Protein AF-A0AB38BKL4-F1 (afdb_monomer_lite)

Structure (mmCIF, N/CA/C/O backbone):
data_AF-A0AB38BKL4-F1
#
_entry.id   AF-A0AB38BKL4-F1
#
loop_
_atom_site.group_PDB
_atom_site.id
_atom_site.type_symbol
_atom_site.label_atom_id
_atom_site.label_alt_id
_atom_site.label_comp_id
_atom_site.label_asym_id
_atom_site.label_entity_id
_atom_site.label_seq_id
_atom_site.pdbx_PDB_ins_code
_atom_site.Cartn_x
_atom_site.Cartn_y
_atom_site.Cartn_z
_atom_site.occupancy
_atom_site.B_iso_or_equiv
_atom_site.auth_seq_id
_atom_site.auth_comp_id
_atom_site.auth_asym_id
_atom_site.auth_atom_id
_atom_site.pdbx_PDB_model_num
ATOM 1 N N . MET A 1 1 ? -9.350 -4.508 0.853 1.00 55.81 1 MET A N 1
ATOM 2 C CA . MET A 1 1 ? -10.130 -3.255 0.769 1.00 55.81 1 MET A CA 1
ATOM 3 C C . MET A 1 1 ? -11.539 -3.400 1.366 1.00 55.81 1 MET A C 1
ATOM 5 O O . MET A 1 1 ? -11.787 -2.812 2.407 1.00 55.81 1 MET A O 1
ATOM 9 N N . LYS A 1 2 ? -12.419 -4.264 0.824 1.00 66.56 2 LYS A N 1
ATOM 10 C CA . LYS A 1 2 ? -13.855 -4.339 1.198 1.00 66.56 2 LYS A CA 1
ATOM 11 C C . LYS A 1 2 ? -14.174 -4.594 2.688 1.00 66.56 2 LYS A C 1
ATOM 13 O O . LYS A 1 2 ? -15.029 -3.916 3.238 1.00 66.56 2 LYS A O 1
ATOM 18 N N . LYS A 1 3 ? -13.466 -5.510 3.369 1.00 77.88 3 LYS A N 1
ATOM 19 C CA . LYS A 1 3 ? -13.807 -5.921 4.754 1.00 77.88 3 LYS A CA 1
ATOM 20 C C . LYS A 1 3 ? -13.693 -4.804 5.805 1.00 77.88 3 LYS A C 1
ATOM 22 O O . LYS A 1 3 ? -14.532 -4.722 6.689 1.00 77.88 3 LYS A O 1
ATOM 27 N N . LYS A 1 4 ? -12.664 -3.951 5.721 1.00 81.25 4 LYS A N 1
ATOM 28 C CA . LYS A 1 4 ? -12.449 -2.870 6.702 1.00 81.25 4 LYS A CA 1
ATOM 29 C C . LYS A 1 4 ? -13.414 -1.700 6.501 1.00 81.25 4 LYS A C 1
ATOM 31 O O . LYS A 1 4 ? -13.865 -1.125 7.482 1.00 81.25 4 LYS A O 1
ATOM 36 N N . LEU A 1 5 ? -13.764 -1.401 5.247 1.00 81.94 5 LEU A N 1
ATOM 37 C CA . LEU A 1 5 ? -14.775 -0.394 4.928 1.00 81.94 5 LEU A CA 1
ATOM 38 C C . LEU A 1 5 ? -16.176 -0.847 5.366 1.00 81.94 5 LEU A C 1
ATOM 40 O O . LEU A 1 5 ? -16.898 -0.070 5.976 1.00 81.94 5 LEU A O 1
ATOM 44 N N .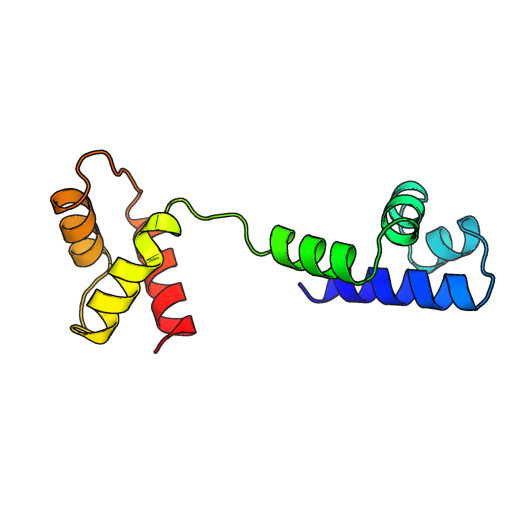 MET A 1 6 ? -16.528 -2.119 5.134 1.00 85.81 6 MET A N 1
ATOM 45 C CA . MET A 1 6 ? -17.782 -2.699 5.640 1.00 85.81 6 MET A CA 1
ATOM 46 C C . MET A 1 6 ? -17.867 -2.624 7.168 1.00 85.81 6 MET A C 1
ATOM 48 O O . MET A 1 6 ? -18.885 -2.189 7.691 1.00 85.81 6 MET A O 1
ATOM 52 N N . LEU A 1 7 ? -16.778 -2.958 7.870 1.00 88.69 7 LEU A N 1
ATOM 53 C CA . LEU A 1 7 ? -16.723 -2.864 9.330 1.00 88.69 7 LEU A CA 1
ATOM 54 C C . LEU A 1 7 ? -16.937 -1.424 9.829 1.00 88.69 7 LEU A C 1
ATOM 56 O O . LEU A 1 7 ? -17.643 -1.221 10.810 1.00 88.69 7 LEU A O 1
ATOM 60 N N . TYR A 1 8 ? -16.354 -0.424 9.158 1.00 89.31 8 TYR A N 1
ATOM 61 C CA . TYR A 1 8 ? -16.596 0.988 9.476 1.00 89.31 8 TYR A CA 1
ATOM 62 C C . TYR A 1 8 ? -18.067 1.371 9.313 1.00 89.31 8 TYR A C 1
ATOM 64 O O . TYR A 1 8 ? -18.651 1.939 10.234 1.00 89.31 8 TYR A O 1
ATOM 72 N N . LEU A 1 9 ? -18.674 1.010 8.180 1.00 88.69 9 LEU A N 1
ATOM 73 C CA . LEU A 1 9 ? -20.080 1.303 7.908 1.00 88.69 9 LEU A CA 1
ATOM 74 C C . LEU A 1 9 ? -21.009 0.637 8.931 1.00 88.69 9 LEU A C 1
ATOM 76 O O . LEU A 1 9 ? -21.931 1.282 9.419 1.00 88.69 9 LEU A O 1
ATOM 80 N N . GLU A 1 10 ? -20.746 -0.615 9.311 1.00 90.50 10 GLU A N 1
ATOM 81 C CA . GLU A 1 10 ? -21.519 -1.310 10.348 1.00 90.50 10 GLU A CA 1
ATOM 82 C C . GLU A 1 10 ? -21.395 -0.638 11.722 1.00 90.50 10 GLU A C 1
ATOM 84 O O . GLU A 1 10 ? -22.398 -0.490 12.419 1.00 90.50 10 GLU A O 1
ATOM 89 N N . ILE A 1 11 ? -20.196 -0.183 12.110 1.00 90.50 11 ILE A N 1
ATOM 90 C CA . ILE A 1 11 ? -19.993 0.548 13.371 1.00 90.50 11 ILE A CA 1
ATOM 91 C C . ILE A 1 11 ? -20.782 1.865 13.371 1.00 90.50 11 ILE A C 1
ATOM 93 O O . ILE A 1 11 ? -21.439 2.169 14.367 1.00 90.50 11 ILE A O 1
ATOM 97 N N . GLN A 1 12 ? -20.753 2.625 12.271 1.00 89.38 12 GLN A N 1
ATOM 98 C CA . GLN A 1 12 ? -21.499 3.885 12.159 1.00 89.38 12 GLN A CA 1
ATOM 99 C C . GLN A 1 12 ? -23.017 3.651 12.169 1.00 89.38 12 GLN A C 1
ATOM 101 O O . GLN A 1 12 ? -23.727 4.319 12.915 1.00 89.38 12 GLN A O 1
ATOM 106 N N . GLN A 1 13 ? -23.520 2.634 11.463 1.00 90.62 13 GLN A N 1
ATOM 107 C CA . GLN A 1 13 ? -24.947 2.281 11.493 1.00 90.62 13 GLN A CA 1
ATOM 108 C C . GLN A 1 13 ? -25.429 1.863 12.886 1.00 90.62 13 GLN A C 1
ATOM 110 O O . GLN A 1 13 ? -26.550 2.177 13.280 1.00 90.62 13 GLN A O 1
ATOM 115 N N . MET A 1 14 ? -24.614 1.131 13.651 1.00 90.00 14 MET A N 1
ATOM 116 C CA . MET A 1 14 ? -24.974 0.778 15.027 1.00 90.00 14 MET A CA 1
ATOM 117 C C . MET A 1 14 ? -24.914 1.988 15.964 1.00 90.00 14 MET A C 1
ATOM 119 O O . MET A 1 14 ? -25.723 2.074 16.885 1.00 90.00 14 MET A O 1
ATOM 123 N N . LYS A 1 15 ? -2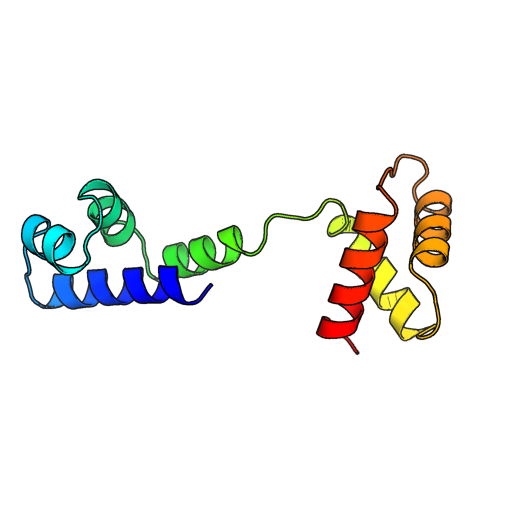4.005 2.938 15.713 1.00 86.88 15 LYS A N 1
ATOM 124 C CA . LYS A 1 15 ? -23.940 4.213 16.438 1.00 86.88 15 LYS A CA 1
ATOM 125 C C . LYS A 1 15 ? -25.199 5.053 16.216 1.00 86.88 15 LYS A C 1
ATOM 127 O O . LYS A 1 15 ? -25.752 5.554 17.182 1.00 86.88 15 LYS A O 1
ATOM 132 N N . GLU A 1 16 ? -25.675 5.156 14.975 1.00 87.38 16 GLU A N 1
ATOM 133 C CA . GLU A 1 16 ? -26.924 5.861 14.633 1.00 87.38 16 GLU A CA 1
ATOM 134 C C . GLU A 1 16 ? -28.164 5.245 15.292 1.00 87.38 16 GLU A C 1
ATOM 136 O O . GLU A 1 16 ? -29.170 5.918 15.484 1.00 87.38 16 GLU A O 1
ATOM 141 N N . ARG A 1 17 ? -28.096 3.960 15.648 1.00 89.50 17 ARG A N 1
ATOM 142 C CA . ARG A 1 17 ? -29.158 3.231 16.352 1.00 89.50 17 ARG A CA 1
ATOM 143 C C . ARG A 1 17 ? -28.981 3.234 17.878 1.00 89.50 17 ARG A C 1
ATOM 145 O O . ARG A 1 17 ? -29.576 2.392 18.546 1.00 89.50 17 ARG A O 1
ATOM 152 N N . ASP A 1 18 ? -28.133 4.114 18.412 1.00 88.00 18 ASP A N 1
ATOM 153 C CA . ASP A 1 18 ? -27.847 4.285 19.846 1.00 88.00 18 ASP A CA 1
ATOM 154 C C . ASP A 1 18 ? -27.343 3.018 20.570 1.00 88.00 18 ASP A C 1
ATOM 156 O O . ASP A 1 18 ? -27.509 2.851 21.783 1.00 88.00 18 ASP A O 1
ATOM 160 N N . PHE A 1 19 ? -26.675 2.103 19.859 1.00 87.44 19 PHE A N 1
ATOM 161 C CA . PHE A 1 19 ? -26.043 0.957 20.515 1.00 87.44 19 PHE A CA 1
ATOM 162 C C . PHE A 1 19 ? -24.836 1.398 21.347 1.00 87.44 19 PHE A C 1
ATOM 164 O O . PHE A 1 19 ? -23.985 2.177 20.912 1.00 87.44 19 PHE A O 1
ATOM 171 N N . SER A 1 20 ? -24.691 0.809 22.534 1.00 89.81 20 SER A N 1
ATOM 172 C CA . SER A 1 20 ? -23.499 1.021 23.352 1.00 89.81 20 SER A CA 1
ATOM 173 C C . SER A 1 20 ? -22.259 0.396 22.704 1.00 89.81 20 SER A C 1
ATOM 175 O O . SER A 1 20 ? -22.314 -0.664 22.075 1.00 89.81 20 SER A O 1
ATOM 177 N N . ILE A 1 21 ? -21.090 0.989 22.954 1.00 87.94 21 ILE A N 1
ATOM 178 C CA . ILE A 1 21 ? -19.789 0.500 22.459 1.00 87.94 21 ILE A CA 1
ATOM 179 C C . ILE A 1 21 ? -19.559 -0.978 22.820 1.00 87.94 21 ILE A C 1
ATOM 181 O O . ILE A 1 21 ? -18.977 -1.739 22.045 1.00 87.94 21 ILE A O 1
ATOM 185 N N . GLN A 1 22 ? -20.046 -1.416 23.987 1.00 89.69 22 GLN A N 1
ATOM 186 C CA . GLN A 1 22 ? -19.936 -2.808 24.422 1.00 89.69 22 GLN A CA 1
ATOM 187 C C . GLN A 1 22 ? -20.776 -3.761 23.562 1.00 89.69 22 GLN A C 1
ATOM 189 O O . GLN A 1 22 ? -20.308 -4.855 23.240 1.00 89.69 22 GLN A O 1
ATOM 194 N N . GLN A 1 23 ? -21.990 -3.354 23.178 1.00 89.62 23 GLN A N 1
ATOM 195 C CA . GLN A 1 23 ? -22.857 -4.138 22.295 1.00 89.62 23 GLN A CA 1
ATOM 196 C C . GLN A 1 23 ? -22.259 -4.227 20.891 1.00 89.62 23 GLN A C 1
ATOM 198 O O . GLN A 1 23 ? -22.166 -5.327 20.352 1.00 89.62 23 GLN A O 1
ATOM 203 N N . ILE A 1 24 ? -21.759 -3.109 20.358 1.00 90.19 24 ILE A N 1
ATOM 204 C CA . ILE A 1 24 ? -21.120 -3.045 19.035 1.00 90.19 24 ILE A CA 1
ATOM 205 C C . ILE A 1 24 ? -19.903 -3.973 18.978 1.00 90.19 24 ILE A C 1
ATOM 207 O O . ILE A 1 24 ? -19.806 -4.825 18.096 1.00 90.19 24 ILE A O 1
ATOM 211 N N . ALA A 1 25 ? -19.006 -3.881 19.964 1.00 91.62 25 ALA A N 1
ATOM 212 C CA . ALA A 1 25 ? -17.827 -4.740 20.055 1.00 91.62 25 ALA A CA 1
ATOM 213 C C . ALA A 1 25 ? -18.197 -6.234 20.121 1.00 91.62 25 ALA A C 1
ATOM 215 O O . ALA A 1 25 ? -17.580 -7.062 19.448 1.00 91.62 25 ALA A O 1
ATOM 216 N N . LYS A 1 26 ? -19.231 -6.582 20.900 1.00 92.06 26 LYS A N 1
ATOM 217 C CA . LYS A 1 26 ? -19.713 -7.962 21.048 1.00 92.06 26 LYS A CA 1
ATOM 218 C C . LYS A 1 26 ? -20.352 -8.490 19.761 1.00 92.06 26 LYS A C 1
ATOM 220 O O . LYS A 1 26 ? -20.103 -9.637 19.396 1.00 92.06 26 LYS A O 1
ATOM 225 N N . GLN A 1 27 ? -21.150 -7.671 19.080 1.00 90.06 27 GLN A N 1
ATOM 226 C CA . GLN A 1 27 ? -21.873 -8.053 17.869 1.00 90.06 27 GLN A CA 1
ATOM 227 C C . GLN A 1 27 ? -20.937 -8.202 16.667 1.00 90.06 27 GLN A C 1
ATOM 229 O O . GLN A 1 27 ? -21.012 -9.199 15.953 1.00 90.06 27 GLN A O 1
ATOM 234 N N . LEU A 1 28 ? -20.007 -7.261 16.494 1.00 89.19 28 LEU A N 1
ATOM 235 C CA . LEU A 1 28 ? -19.031 -7.266 15.401 1.00 89.19 28 LEU A CA 1
ATOM 236 C C . LEU A 1 28 ? -17.783 -8.113 15.705 1.00 89.19 28 LEU A C 1
ATOM 238 O O . LEU A 1 28 ? -16.922 -8.266 14.844 1.00 89.19 28 LEU A O 1
ATOM 242 N N . LYS A 1 29 ? -17.683 -8.688 16.914 1.00 91.25 29 LYS A N 1
ATOM 243 C CA . LYS A 1 29 ? -16.539 -9.492 17.388 1.00 91.25 29 LYS A CA 1
ATOM 244 C C . LYS A 1 29 ? -15.196 -8.761 17.239 1.00 91.25 29 LYS A C 1
ATOM 246 O O . LYS A 1 29 ? -14.189 -9.355 16.857 1.00 91.25 29 LYS A O 1
ATOM 251 N N . VAL A 1 30 ? -15.179 -7.468 17.558 1.00 90.00 30 VAL A N 1
ATOM 252 C CA . VAL A 1 30 ? -13.985 -6.607 17.512 1.00 90.00 30 VAL A CA 1
ATOM 253 C C . VAL A 1 30 ? -13.645 -6.059 18.893 1.00 90.00 30 VAL A C 1
ATOM 255 O O . VAL A 1 30 ? -14.479 -6.032 19.797 1.00 90.00 30 VAL A O 1
ATOM 258 N N . SER A 1 31 ? -12.402 -5.609 19.075 1.00 89.88 31 SER A N 1
ATOM 259 C CA . SER A 1 31 ? -11.998 -4.986 20.337 1.00 89.88 31 SER A CA 1
ATOM 260 C C . SER A 1 31 ? -12.696 -3.637 20.533 1.00 89.88 31 SER A C 1
ATOM 262 O O . SER A 1 31 ? -12.959 -2.919 19.566 1.00 89.88 31 SER A O 1
ATOM 264 N N . ARG A 1 32 ? -12.942 -3.249 21.789 1.00 87.25 32 ARG A N 1
ATOM 265 C CA . ARG A 1 32 ? -13.502 -1.924 22.113 1.00 87.25 32 ARG A CA 1
ATOM 266 C C . ARG A 1 32 ? -12.632 -0.799 21.550 1.00 87.25 32 ARG A C 1
ATOM 268 O O . ARG A 1 32 ? -13.164 0.155 21.004 1.00 87.25 32 ARG A O 1
ATOM 275 N N . THR A 1 33 ? -11.309 -0.955 21.596 1.00 89.25 33 THR A N 1
ATOM 276 C CA . THR A 1 33 ? -10.343 -0.016 21.009 1.00 89.25 33 THR A CA 1
ATOM 277 C C . THR A 1 33 ? -10.540 0.144 19.503 1.00 89.25 33 THR A C 1
ATOM 279 O O . THR A 1 33 ? -10.452 1.248 18.980 1.00 89.25 33 THR A O 1
ATOM 282 N N . THR A 1 34 ? -10.862 -0.941 18.792 1.00 86.81 34 THR A N 1
ATOM 283 C CA . THR A 1 34 ? -11.209 -0.880 17.366 1.00 86.81 34 THR A CA 1
ATOM 284 C C . THR A 1 34 ? -12.490 -0.082 17.151 1.00 86.81 34 THR A C 1
ATOM 286 O O . THR A 1 34 ? -12.533 0.731 16.240 1.00 86.81 34 THR A O 1
ATOM 289 N N . VAL A 1 35 ? -13.505 -0.261 18.000 1.00 87.56 35 VAL A N 1
ATOM 290 C CA . VAL A 1 35 ? -14.743 0.527 17.914 1.00 87.56 35 VAL A CA 1
ATOM 291 C C . VAL A 1 35 ? -14.466 2.016 18.143 1.00 87.56 35 VAL A C 1
ATOM 293 O O . VAL A 1 35 ? -14.879 2.816 17.312 1.00 87.56 35 VAL A O 1
ATOM 296 N N . TYR A 1 36 ? -13.705 2.386 19.181 1.00 88.88 36 TYR A N 1
ATOM 297 C CA . TYR A 1 36 ? -13.299 3.781 19.431 1.00 88.88 36 TYR A CA 1
ATOM 298 C C . TYR A 1 36 ? -12.583 4.395 18.223 1.00 88.88 36 TYR A C 1
ATOM 300 O O . TYR A 1 36 ? -13.045 5.389 17.669 1.00 88.88 36 TYR A O 1
ATOM 308 N N . ASN A 1 37 ? -11.536 3.725 17.735 1.00 85.44 37 ASN A N 1
ATOM 309 C CA . ASN A 1 37 ? -10.747 4.196 16.597 1.00 85.44 37 ASN A CA 1
ATOM 310 C C . ASN A 1 37 ? -11.571 4.401 15.318 1.00 85.44 37 ASN A C 1
ATOM 312 O O . ASN A 1 37 ? -11.178 5.189 14.465 1.00 85.44 37 ASN A O 1
ATOM 316 N N . TYR A 1 38 ? -12.654 3.644 15.130 1.00 86.12 38 TYR A N 1
ATOM 317 C CA . TYR A 1 38 ? -13.520 3.756 13.955 1.00 86.12 38 TYR A CA 1
ATOM 318 C C . TYR A 1 38 ? -14.659 4.760 14.165 1.00 86.12 38 TYR A C 1
ATOM 320 O O . TYR A 1 38 ? -15.123 5.344 13.193 1.00 86.12 38 TYR A O 1
ATOM 328 N N . MET A 1 39 ? -15.101 4.979 15.406 1.00 85.44 39 MET A N 1
ATOM 329 C CA . MET A 1 39 ? -16.119 5.980 15.737 1.00 85.44 39 MET A CA 1
ATOM 330 C C . MET A 1 39 ? -15.597 7.413 15.672 1.00 85.44 39 MET A C 1
ATOM 332 O O . MET A 1 39 ? -16.381 8.314 15.380 1.00 85.44 39 MET A O 1
ATOM 336 N N . GLU A 1 40 ? -14.313 7.609 15.972 1.00 83.75 40 GLU A N 1
ATOM 337 C CA . GLU A 1 40 ? -13.643 8.914 15.944 1.00 83.75 40 GLU A CA 1
ATOM 338 C C . GLU A 1 40 ? -13.258 9.355 14.525 1.00 83.75 40 GLU A C 1
ATOM 340 O O . GLU A 1 40 ? -13.009 10.534 14.307 1.00 83.75 40 GLU A O 1
ATOM 345 N N . LYS A 1 41 ? -13.238 8.429 13.557 1.00 82.25 41 LYS A N 1
ATOM 346 C CA . LYS A 1 41 ? -12.861 8.713 12.167 1.00 82.25 41 LYS A CA 1
ATOM 347 C C . LYS A 1 41 ? -14.016 9.261 11.349 1.00 82.25 41 LYS A C 1
ATOM 349 O O . LYS A 1 41 ? -15.104 8.668 11.324 1.00 82.25 41 LYS A O 1
ATOM 354 N N . THR A 1 42 ? -13.748 10.318 10.589 1.00 82.88 42 THR A N 1
ATOM 355 C CA . THR A 1 42 ? -14.693 10.794 9.574 1.00 82.88 42 THR A CA 1
ATOM 356 C C . THR A 1 42 ? -14.797 9.794 8.414 1.00 82.88 42 THR A C 1
ATOM 358 O O . THR A 1 42 ? -13.909 8.949 8.233 1.00 82.88 42 THR A O 1
ATOM 361 N N . PRO A 1 43 ? -15.876 9.848 7.613 1.00 76.44 43 PRO A N 1
ATOM 362 C CA . PRO A 1 43 ? -16.003 9.002 6.431 1.00 76.44 43 PRO A CA 1
ATOM 363 C C . PRO A 1 43 ? -14.841 9.183 5.448 1.00 76.44 43 PRO A C 1
ATOM 365 O O . PRO A 1 43 ? -14.365 8.193 4.888 1.00 76.44 43 PRO A O 1
ATOM 368 N N . GLU A 1 44 ? -14.345 10.415 5.280 1.00 77.06 44 GLU A N 1
ATOM 369 C CA . GLU A 1 44 ? -13.192 10.704 4.420 1.00 77.06 44 GLU A CA 1
ATOM 370 C C . GLU A 1 44 ? -11.913 10.064 4.969 1.00 77.06 44 GLU A C 1
ATOM 372 O O . GLU A 1 44 ? -11.240 9.321 4.254 1.00 77.06 44 GLU A O 1
ATOM 377 N N . GLU A 1 45 ? -11.622 10.247 6.260 1.00 81.25 45 GLU A N 1
ATOM 378 C CA . GLU A 1 45 ? -10.450 9.650 6.911 1.00 81.25 45 GLU A CA 1
ATOM 379 C C . GLU A 1 45 ? -10.493 8.119 6.895 1.00 81.25 45 GLU A C 1
ATOM 381 O O . GLU A 1 45 ? -9.465 7.454 6.753 1.00 81.25 45 GLU A O 1
ATOM 386 N N . ALA A 1 46 ? -11.677 7.524 7.054 1.00 78.19 46 ALA A N 1
ATOM 387 C CA . ALA A 1 46 ? -11.854 6.081 6.979 1.00 78.19 46 ALA A CA 1
ATOM 388 C C . ALA A 1 46 ? -11.606 5.564 5.556 1.00 78.19 46 ALA A C 1
ATOM 390 O O . ALA A 1 46 ? -10.954 4.529 5.385 1.00 78.19 46 ALA A O 1
ATOM 391 N N . PHE A 1 47 ? -12.081 6.285 4.539 1.00 76.00 47 PHE A N 1
ATOM 392 C CA . PHE A 1 47 ? -11.838 5.958 3.138 1.00 76.00 47 PHE A CA 1
ATOM 393 C C . PHE A 1 47 ? -10.348 6.060 2.790 1.00 76.00 47 PHE A C 1
ATOM 395 O O . PHE A 1 47 ? -9.771 5.100 2.272 1.00 76.00 47 PHE A O 1
ATOM 402 N N . GLU A 1 48 ? -9.690 7.157 3.163 1.00 78.38 48 GLU A N 1
ATOM 403 C CA . GLU A 1 48 ? -8.244 7.334 3.012 1.00 78.38 48 GLU A CA 1
ATOM 404 C C . GLU A 1 48 ? -7.445 6.282 3.783 1.00 78.38 48 GLU A C 1
ATOM 406 O O . GLU A 1 48 ? -6.460 5.746 3.277 1.00 78.38 48 GLU A O 1
ATOM 411 N N . TRP A 1 49 ? -7.871 5.907 4.988 1.00 77.75 49 TRP A N 1
ATOM 412 C CA . TRP A 1 49 ? -7.215 4.862 5.768 1.00 77.75 49 TRP A CA 1
ATOM 413 C C . TRP A 1 49 ? -7.337 3.483 5.108 1.00 77.75 49 TRP A C 1
ATOM 415 O O . TRP A 1 49 ? -6.359 2.739 5.009 1.00 77.75 49 TRP A O 1
ATOM 425 N N . VAL A 1 50 ? -8.521 3.126 4.605 1.00 74.25 50 VAL A N 1
ATOM 426 C CA . VAL A 1 50 ? -8.721 1.862 3.879 1.00 74.25 50 VAL A CA 1
ATOM 427 C C . VAL A 1 50 ? -7.926 1.844 2.571 1.00 74.25 50 VAL A C 1
ATOM 429 O O . VAL A 1 50 ? -7.361 0.798 2.231 1.00 74.25 50 VAL A O 1
ATOM 432 N N . ASN A 1 51 ? -7.838 2.977 1.873 1.00 69.25 51 ASN A N 1
ATOM 433 C CA . ASN A 1 51 ? -7.028 3.120 0.666 1.00 69.25 51 ASN A CA 1
ATOM 434 C C . ASN A 1 51 ? -5.531 3.058 0.976 1.00 69.25 51 ASN A C 1
ATOM 436 O O . ASN A 1 51 ? -4.815 2.304 0.322 1.00 69.25 51 ASN A O 1
ATOM 440 N N . SER A 1 52 ? -5.068 3.737 2.026 1.00 66.25 52 SER A N 1
ATOM 441 C CA . SER A 1 52 ? -3.656 3.753 2.433 1.00 66.25 52 SER A CA 1
ATOM 442 C C . SER A 1 52 ? -3.154 2.387 2.903 1.00 66.25 52 SER A C 1
ATOM 444 O O . SER A 1 52 ? -2.014 2.010 2.634 1.00 66.25 52 SER A O 1
ATOM 446 N N . LEU A 1 53 ? -4.021 1.584 3.525 1.00 65.31 53 LEU A N 1
ATOM 447 C CA . LEU A 1 53 ? -3.743 0.182 3.846 1.00 65.31 53 LEU A CA 1
ATOM 448 C C . LEU A 1 53 ? -3.555 -0.701 2.603 1.00 65.31 53 LEU A C 1
ATOM 450 O O . LEU A 1 53 ? -2.899 -1.738 2.695 1.00 65.31 53 LEU A O 1
ATOM 454 N N . GLY A 1 54 ? -4.161 -0.332 1.471 1.00 58.06 54 GLY A N 1
ATOM 455 C CA . GLY A 1 54 ? -3.953 -0.977 0.173 1.00 58.06 54 GLY A CA 1
ATOM 456 C C . GLY A 1 54 ? -2.769 -0.396 -0.603 1.00 58.06 54 GLY A C 1
ATOM 457 O O . GLY A 1 54 ? -2.090 -1.129 -1.315 1.00 58.06 54 GLY A O 1
ATOM 458 N N . SER A 1 55 ? -2.480 0.893 -0.427 1.00 57.03 55 SER A N 1
ATOM 459 C CA . SER A 1 55 ? -1.433 1.630 -1.134 1.00 57.03 55 SER A CA 1
ATOM 460 C C . SER A 1 55 ? -0.147 1.712 -0.313 1.00 57.03 55 SER A C 1
ATOM 462 O O . SER A 1 55 ? 0.400 2.795 -0.074 1.00 57.03 55 SER A O 1
ATOM 464 N N . ARG A 1 56 ? 0.371 0.568 0.148 1.00 57.62 56 ARG A N 1
ATOM 465 C CA . ARG A 1 56 ? 1.750 0.549 0.642 1.00 57.62 56 ARG A CA 1
ATOM 466 C C . ARG A 1 56 ? 2.626 0.970 -0.534 1.00 57.62 56 ARG A C 1
ATOM 468 O O . ARG A 1 56 ? 2.751 0.186 -1.471 1.00 57.62 56 ARG A O 1
ATOM 475 N N . LYS A 1 57 ? 3.169 2.195 -0.485 1.00 61.94 57 LYS A N 1
ATOM 476 C CA . LYS A 1 57 ? 4.002 2.747 -1.559 1.00 61.94 57 LYS A CA 1
ATOM 477 C C . LYS A 1 57 ? 5.087 1.727 -1.885 1.00 61.94 57 LYS A C 1
ATOM 479 O O . LYS A 1 57 ? 5.934 1.423 -1.038 1.00 61.94 57 LYS A O 1
ATOM 484 N N . LYS A 1 58 ? 4.998 1.108 -3.056 1.00 72.38 58 LYS A N 1
ATOM 485 C CA . LYS A 1 58 ? 5.981 0.132 -3.511 1.00 72.38 58 LYS A CA 1
ATOM 486 C C . LYS A 1 58 ? 7.240 0.905 -3.868 1.00 72.38 58 LYS A C 1
ATOM 488 O O . LYS A 1 58 ? 7.171 2.040 -4.326 1.00 72.38 58 LYS A O 1
ATOM 493 N N . LYS A 1 59 ? 8.405 0.277 -3.700 1.00 75.94 59 LYS A N 1
ATOM 494 C CA . LYS A 1 59 ? 9.692 0.883 -4.092 1.00 75.94 59 LYS A CA 1
ATOM 495 C C . LYS A 1 59 ? 9.720 1.340 -5.560 1.00 75.94 59 LYS A C 1
ATOM 497 O O . LYS A 1 59 ? 10.514 2.201 -5.904 1.00 75.94 59 LYS A O 1
ATOM 502 N N . LEU A 1 60 ? 8.862 0.748 -6.390 1.00 81.31 60 LEU A N 1
ATOM 503 C CA . LEU A 1 60 ? 8.728 1.024 -7.815 1.00 81.31 60 LEU A CA 1
ATOM 504 C C . LEU A 1 60 ? 7.727 2.140 -8.151 1.00 81.31 60 LEU A C 1
ATOM 506 O O . LEU A 1 60 ? 7.745 2.627 -9.274 1.00 81.31 60 LEU A O 1
ATOM 510 N N . ASP A 1 61 ? 6.899 2.583 -7.198 1.00 81.06 61 ASP A N 1
ATOM 511 C CA . ASP A 1 61 ? 5.884 3.618 -7.444 1.00 81.06 61 ASP A CA 1
ATOM 512 C C . ASP A 1 61 ? 6.450 4.952 -7.957 1.00 81.06 61 ASP A C 1
ATOM 514 O O . ASP A 1 61 ? 5.829 5.523 -8.850 1.00 81.06 61 ASP A O 1
ATOM 518 N N . PRO A 1 62 ? 7.627 5.440 -7.506 1.00 86.19 62 PRO A N 1
ATOM 519 C CA . PRO A 1 62 ? 8.241 6.641 -8.082 1.00 86.19 62 PRO A CA 1
ATOM 520 C C . PRO A 1 62 ? 8.593 6.515 -9.570 1.00 86.19 62 PRO A C 1
ATOM 522 O O . PRO A 1 62 ? 8.776 7.520 -10.246 1.00 86.19 62 PRO A O 1
ATOM 525 N N . TYR A 1 63 ? 8.705 5.286 -10.073 1.00 87.62 63 TYR A N 1
ATOM 526 C CA . TYR A 1 63 ? 9.071 4.990 -11.453 1.00 87.62 63 TYR A CA 1
ATOM 527 C C . TYR A 1 63 ? 7.879 4.502 -12.285 1.00 87.62 63 TYR A C 1
ATOM 529 O O . TYR A 1 63 ? 8.054 4.165 -13.456 1.00 87.62 63 TYR A O 1
ATOM 537 N N . LYS A 1 64 ? 6.672 4.461 -11.697 1.00 87.62 64 LYS A N 1
ATOM 538 C CA . LYS A 1 64 ? 5.452 3.947 -12.335 1.00 87.62 64 LYS A CA 1
ATOM 539 C C . LYS A 1 64 ? 5.210 4.601 -13.690 1.00 87.62 64 LYS A C 1
ATOM 541 O O . LYS A 1 64 ? 4.993 3.892 -14.664 1.00 87.62 64 LYS A O 1
ATOM 546 N N . ASP A 1 65 ? 5.313 5.925 -13.751 1.00 88.31 65 ASP A N 1
ATOM 547 C CA . ASP A 1 65 ? 5.018 6.694 -14.962 1.00 88.31 65 ASP A CA 1
ATOM 548 C C . ASP A 1 65 ? 5.952 6.323 -16.123 1.00 88.31 65 ASP A C 1
ATOM 550 O O . ASP A 1 65 ? 5.498 6.156 -17.253 1.00 88.31 65 ASP A O 1
ATOM 554 N N . TRP A 1 66 ? 7.241 6.094 -15.838 1.00 90.50 66 TRP A N 1
ATOM 555 C CA . TRP A 1 66 ? 8.208 5.616 -16.833 1.00 90.50 66 TRP A CA 1
ATOM 556 C C . TRP A 1 66 ? 7.868 4.208 -17.320 1.00 90.50 66 TRP A C 1
ATOM 558 O O . TRP A 1 66 ? 7.840 3.955 -18.522 1.00 90.50 66 TRP A O 1
ATOM 568 N N . ILE A 1 67 ? 7.568 3.301 -16.387 1.00 89.38 67 ILE A N 1
ATOM 569 C CA . ILE A 1 67 ? 7.235 1.906 -16.698 1.00 89.38 67 ILE A CA 1
ATOM 570 C C . ILE A 1 67 ? 5.958 1.830 -17.546 1.00 89.38 67 ILE A C 1
ATOM 572 O O . ILE A 1 67 ? 5.915 1.075 -18.516 1.00 89.38 67 ILE A O 1
ATOM 576 N N . VAL A 1 68 ? 4.933 2.619 -17.210 1.00 91.06 68 VAL A N 1
ATOM 577 C CA . VAL A 1 68 ? 3.679 2.703 -17.974 1.00 91.06 68 VAL A CA 1
ATOM 578 C C . VAL A 1 68 ? 3.945 3.238 -19.379 1.00 91.06 68 VAL A C 1
ATOM 580 O O . VAL A 1 68 ? 3.501 2.617 -20.340 1.00 91.06 68 VAL A O 1
ATOM 583 N N . ALA A 1 69 ? 4.703 4.331 -19.515 1.00 92.31 69 ALA A N 1
ATOM 584 C CA . ALA A 1 69 ? 5.025 4.909 -20.820 1.00 92.31 69 ALA A CA 1
ATOM 585 C C . ALA A 1 69 ? 5.742 3.898 -21.732 1.00 92.31 69 ALA A C 1
ATOM 587 O O . ALA A 1 69 ? 5.338 3.695 -22.875 1.00 92.31 69 ALA A O 1
ATOM 588 N N . TRP A 1 70 ? 6.743 3.185 -21.208 1.00 92.69 70 TRP A N 1
ATOM 589 C CA . TRP A 1 70 ? 7.457 2.163 -21.975 1.00 92.69 70 TRP A CA 1
ATOM 590 C C . TRP A 1 70 ? 6.594 0.957 -22.336 1.00 92.69 70 TRP A C 1
ATOM 592 O O . TRP A 1 70 ? 6.739 0.420 -23.428 1.00 92.69 70 TRP A O 1
ATOM 602 N N . LEU A 1 71 ? 5.687 0.526 -21.458 1.00 90.62 71 LEU A N 1
ATOM 603 C CA . LEU A 1 71 ? 4.763 -0.573 -21.756 1.00 90.62 71 LEU A CA 1
ATOM 604 C C . LEU A 1 71 ? 3.664 -0.176 -22.751 1.00 90.62 71 LEU A C 1
ATOM 606 O O . LEU A 1 71 ? 3.149 -1.046 -23.452 1.00 90.62 71 LEU A O 1
ATOM 610 N N . GLN A 1 72 ? 3.303 1.107 -22.824 1.00 89.81 72 GLN A N 1
ATOM 611 C CA . GLN A 1 72 ? 2.397 1.629 -23.849 1.00 89.81 72 GLN A CA 1
ATOM 612 C C . GLN A 1 72 ? 3.077 1.702 -25.2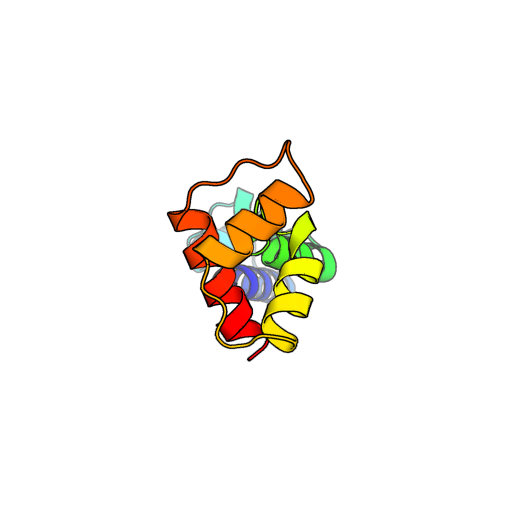18 1.00 89.81 72 GLN A C 1
ATOM 614 O O . GLN A 1 72 ? 2.474 1.319 -26.217 1.00 89.81 72 GLN A O 1
ATOM 619 N N . GLU A 1 73 ? 4.331 2.151 -25.262 1.00 92.00 73 GLU A N 1
ATOM 620 C CA . GLU A 1 73 ? 5.108 2.253 -26.501 1.00 92.00 73 GLU A CA 1
ATOM 621 C C . GLU A 1 73 ? 5.581 0.877 -27.001 1.00 92.00 73 GLU A C 1
ATOM 623 O O . GLU A 1 73 ? 5.502 0.573 -28.192 1.00 92.00 73 GLU A O 1
ATOM 628 N N . TYR A 1 74 ? 5.991 -0.000 -26.081 1.00 91.00 74 TYR A N 1
ATOM 629 C CA . TYR A 1 74 ? 6.507 -1.337 -26.370 1.00 91.00 74 TYR A CA 1
ATOM 630 C C . TYR A 1 74 ? 5.812 -2.416 -25.509 1.00 91.00 74 TYR A C 1
ATOM 632 O O . TYR A 1 74 ? 6.393 -2.954 -24.559 1.00 91.00 74 TYR A O 1
ATOM 640 N N . PRO A 1 75 ? 4.580 -2.835 -25.865 1.00 86.81 75 PRO A N 1
ATOM 641 C CA . PRO A 1 75 ? 3.801 -3.811 -25.092 1.00 86.81 75 PRO A CA 1
ATOM 642 C C . PRO A 1 75 ? 4.449 -5.189 -24.912 1.00 86.81 75 PRO A C 1
ATOM 644 O O . PRO A 1 75 ? 4.021 -5.967 -24.063 1.00 86.81 75 PRO A O 1
ATOM 647 N N . HIS A 1 76 ? 5.464 -5.524 -25.702 1.00 86.81 76 HIS A N 1
ATOM 648 C CA . HIS A 1 76 ? 6.157 -6.813 -25.686 1.00 86.81 76 HIS A CA 1
ATOM 649 C C . HIS A 1 76 ? 7.398 -6.830 -24.777 1.00 86.81 76 HIS A C 1
ATOM 651 O O . HIS A 1 76 ? 8.020 -7.881 -24.637 1.00 86.81 76 HIS A O 1
ATOM 657 N N . LEU A 1 77 ? 7.752 -5.705 -24.140 1.00 89.12 77 LEU A N 1
ATOM 658 C CA . LEU A 1 77 ? 8.909 -5.644 -23.246 1.00 89.12 77 LEU A CA 1
ATOM 659 C C . LEU A 1 77 ? 8.749 -6.557 -22.033 1.00 89.12 77 LEU A C 1
ATOM 661 O O . LEU A 1 77 ? 7.713 -6.578 -21.357 1.00 89.12 77 LEU A O 1
ATOM 665 N N . ASN A 1 78 ? 9.814 -7.290 -21.731 1.00 90.12 78 ASN A N 1
ATOM 666 C CA . ASN A 1 78 ? 9.877 -8.121 -20.542 1.00 90.12 78 ASN A CA 1
ATOM 667 C C . ASN A 1 78 ? 10.323 -7.303 -19.314 1.00 90.12 78 ASN A C 1
ATOM 669 O O . ASN A 1 78 ? 10.868 -6.205 -19.423 1.00 90.12 78 ASN A O 1
ATOM 673 N N . ALA A 1 79 ? 10.074 -7.839 -18.119 1.00 89.69 79 ALA A N 1
ATOM 674 C CA . ALA A 1 79 ? 10.379 -7.130 -16.878 1.00 89.69 79 ALA A CA 1
ATOM 675 C C . ALA A 1 79 ? 11.883 -6.877 -16.669 1.00 89.69 79 ALA A C 1
ATOM 677 O O . ALA A 1 79 ? 12.235 -5.869 -16.063 1.00 89.69 79 ALA A O 1
ATOM 678 N N . SER A 1 80 ? 12.748 -7.760 -17.178 1.00 89.69 80 SER A N 1
ATOM 679 C CA . SER A 1 80 ? 14.207 -7.630 -17.091 1.00 89.69 80 SER A CA 1
ATOM 680 C C . SER A 1 80 ? 14.714 -6.479 -17.969 1.00 89.69 80 SER A C 1
ATOM 682 O O . SER A 1 80 ? 15.484 -5.657 -17.503 1.00 89.69 80 SER A O 1
ATOM 684 N N . GLN A 1 81 ? 14.182 -6.320 -19.184 1.00 91.75 81 GLN A N 1
ATOM 685 C CA . GLN A 1 81 ? 14.497 -5.202 -20.082 1.00 91.75 81 GLN A CA 1
ATOM 686 C C . GLN A 1 81 ? 14.088 -3.858 -19.472 1.00 91.75 81 GLN A C 1
ATOM 688 O O . GLN A 1 81 ? 14.844 -2.893 -19.514 1.00 91.75 81 GLN A O 1
ATOM 693 N N . ILE A 1 82 ? 12.902 -3.795 -18.859 1.00 90.94 82 ILE A N 1
ATOM 694 C CA . ILE A 1 82 ? 12.445 -2.583 -18.164 1.00 90.94 82 ILE A CA 1
ATOM 695 C C . ILE A 1 82 ? 13.334 -2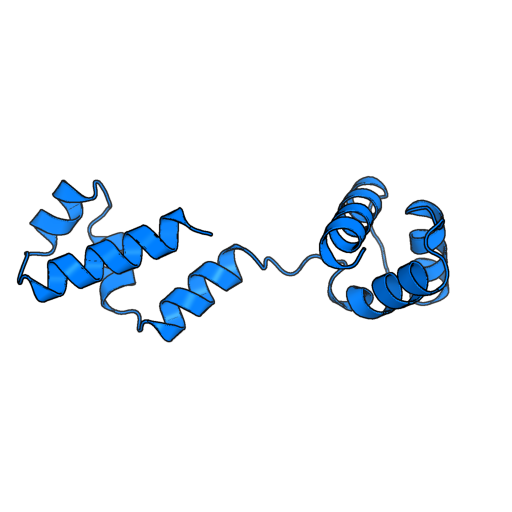.298 -16.942 1.00 90.94 82 ILE A C 1
ATOM 697 O O . ILE A 1 82 ? 13.585 -1.139 -16.616 1.00 90.94 82 ILE A O 1
ATOM 701 N N . GLN A 1 83 ? 13.825 -3.340 -16.262 1.00 90.75 83 GLN A N 1
ATOM 702 C CA . GLN A 1 83 ? 14.786 -3.192 -15.170 1.00 90.75 83 GLN A CA 1
ATOM 703 C C . GLN A 1 83 ? 16.107 -2.596 -15.657 1.00 90.75 83 GLN A C 1
ATOM 705 O O . GLN A 1 83 ? 16.611 -1.673 -15.021 1.00 90.75 83 GLN A O 1
ATOM 710 N N . ASP A 1 84 ? 16.635 -3.085 -16.777 1.00 90.94 84 ASP A N 1
ATOM 711 C CA . ASP A 1 84 ? 17.872 -2.578 -17.371 1.00 90.94 84 ASP A CA 1
ATOM 712 C C . ASP A 1 84 ? 17.721 -1.094 -17.737 1.00 90.94 84 ASP A C 1
ATOM 714 O O . ASP A 1 84 ? 18.545 -0.272 -17.342 1.00 90.94 84 ASP A O 1
ATOM 718 N N . TRP A 1 85 ? 16.601 -0.707 -18.357 1.00 91.88 85 TRP A N 1
ATOM 719 C CA . TRP A 1 85 ? 16.305 0.698 -18.671 1.00 91.88 85 TRP A CA 1
ATOM 720 C C . TRP A 1 85 ? 16.158 1.581 -17.426 1.00 91.88 85 TRP A C 1
ATOM 722 O O . TRP A 1 85 ? 16.548 2.751 -17.434 1.00 91.88 85 TRP A O 1
ATOM 732 N N . LEU A 1 86 ? 15.611 1.038 -16.333 1.00 90.50 86 LEU A N 1
ATOM 733 C CA . LEU A 1 86 ? 15.560 1.736 -15.046 1.00 90.50 86 LEU A CA 1
ATOM 734 C C . LEU A 1 86 ? 16.949 1.956 -14.462 1.00 90.50 86 LEU A C 1
ATOM 736 O O . LEU A 1 86 ? 17.202 3.041 -13.952 1.00 90.50 86 LEU A O 1
ATOM 740 N N . LEU A 1 87 ? 17.831 0.962 -14.537 1.00 89.81 87 LEU A N 1
ATOM 741 C CA . LEU A 1 87 ? 19.205 1.063 -14.046 1.00 89.81 87 LEU A CA 1
ATOM 742 C C . LEU A 1 87 ? 20.036 2.043 -14.881 1.00 89.81 87 LEU A C 1
ATOM 744 O O . LEU A 1 87 ? 20.810 2.813 -14.319 1.00 89.81 87 LEU A O 1
ATOM 748 N N . GLU A 1 88 ? 19.832 2.074 -16.199 1.00 89.88 88 GLU A N 1
ATOM 749 C CA . GLU A 1 88 ? 20.473 3.049 -17.090 1.00 89.88 88 GLU A CA 1
ATOM 750 C C . GLU A 1 88 ? 20.044 4.489 -16.775 1.00 89.88 88 GLU A C 1
ATOM 752 O O . GLU A 1 88 ? 20.872 5.401 -16.761 1.00 89.88 88 GLU A O 1
ATOM 757 N N . LYS A 1 89 ? 18.753 4.709 -16.495 1.00 87.81 89 LYS A N 1
ATOM 758 C CA . LYS A 1 89 ? 18.217 6.033 -16.136 1.00 87.81 89 LYS A CA 1
ATOM 759 C C . LYS A 1 89 ? 18.501 6.433 -14.689 1.00 87.81 89 LYS A C 1
ATOM 761 O O . LYS A 1 89 ? 18.664 7.620 -14.412 1.00 87.81 89 LYS A O 1
ATOM 766 N N . PHE A 1 90 ? 18.519 5.470 -13.774 1.00 88.00 90 PHE A N 1
ATOM 767 C CA . PHE A 1 90 ? 18.641 5.672 -12.333 1.00 88.00 90 PHE A CA 1
ATOM 768 C C . PHE A 1 90 ? 19.660 4.676 -11.752 1.00 88.00 90 PHE A C 1
ATOM 770 O O . PHE A 1 90 ? 19.270 3.638 -11.221 1.00 88.00 90 PHE A O 1
ATOM 777 N N . PRO A 1 91 ? 20.967 4.988 -11.794 1.00 83.31 91 PRO A N 1
ATOM 778 C CA . PRO A 1 91 ? 22.019 4.060 -11.363 1.00 83.31 91 PRO A CA 1
ATOM 779 C C . PRO A 1 91 ? 21.944 3.651 -9.883 1.00 83.31 91 PRO A C 1
ATOM 781 O O . PRO A 1 91 ? 22.349 2.549 -9.522 1.00 83.31 91 PRO A O 1
ATOM 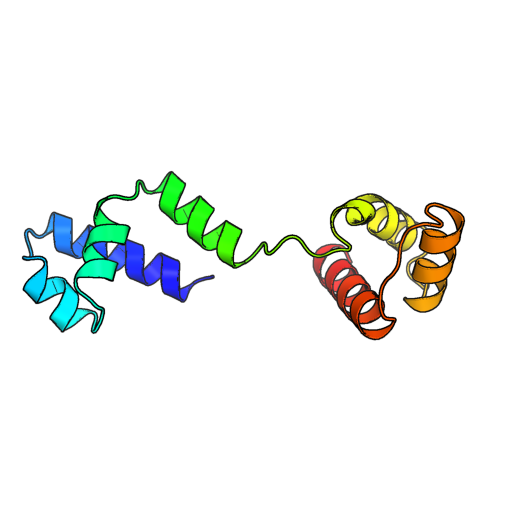784 N N . ASP A 1 92 ? 21.383 4.512 -9.027 1.00 82.38 92 ASP A N 1
ATOM 785 C CA . ASP A 1 92 ? 21.212 4.251 -7.588 1.00 82.38 92 ASP A CA 1
ATOM 786 C C . ASP A 1 92 ? 19.998 3.357 -7.272 1.00 82.38 92 ASP A C 1
ATOM 788 O O . ASP A 1 92 ? 19.725 3.020 -6.115 1.00 82.38 92 ASP A O 1
ATOM 792 N N . PHE A 1 93 ? 19.217 2.985 -8.286 1.00 80.06 93 PHE A N 1
ATOM 793 C CA . PHE A 1 93 ? 18.041 2.149 -8.124 1.00 80.06 93 PHE A CA 1
ATOM 794 C C . PHE A 1 93 ? 18.442 0.683 -7.934 1.00 80.06 93 PHE A C 1
ATOM 796 O O . PHE A 1 93 ? 19.200 0.112 -8.708 1.00 80.06 93 PHE A O 1
ATOM 803 N N . THR A 1 94 ? 17.903 0.024 -6.908 1.00 78.19 94 THR A N 1
ATOM 804 C CA . THR A 1 94 ? 18.130 -1.413 -6.705 1.00 78.19 94 THR A CA 1
ATOM 805 C C . THR A 1 94 ? 16.827 -2.115 -6.359 1.00 78.19 94 THR A C 1
ATOM 807 O O . THR A 1 94 ? 16.182 -1.832 -5.342 1.00 78.19 94 THR A O 1
ATOM 810 N N . VAL A 1 95 ? 16.444 -3.079 -7.192 1.00 82.06 95 VAL A N 1
ATOM 811 C CA . VAL A 1 95 ? 15.262 -3.916 -6.990 1.00 82.06 95 VAL A CA 1
ATOM 812 C C . VAL A 1 95 ? 15.587 -5.366 -7.327 1.00 82.06 95 VAL A C 1
ATOM 814 O O . VAL A 1 95 ? 16.401 -5.645 -8.201 1.00 82.06 95 VAL A O 1
ATOM 817 N N . GLY A 1 96 ? 14.958 -6.304 -6.621 1.00 84.50 96 GLY A N 1
ATOM 818 C CA . GLY A 1 96 ? 15.033 -7.714 -6.996 1.00 84.50 96 GLY A CA 1
ATOM 819 C C . GLY A 1 96 ? 14.179 -7.993 -8.234 1.00 84.50 96 GLY A C 1
ATOM 820 O O . GLY A 1 96 ? 13.062 -7.483 -8.335 1.00 84.50 96 GLY A O 1
ATOM 821 N N . GLU A 1 97 ? 14.664 -8.857 -9.122 1.00 84.75 97 GLU A N 1
ATOM 822 C CA . GLU A 1 97 ? 13.994 -9.239 -10.375 1.00 84.75 97 GLU A CA 1
ATOM 823 C C . GLU A 1 97 ? 12.542 -9.709 -10.151 1.00 84.75 97 GLU A C 1
ATOM 825 O O . GLU A 1 97 ? 11.613 -9.282 -10.836 1.00 84.75 97 GLU A O 1
ATOM 830 N N . SER A 1 98 ? 12.306 -10.520 -9.113 1.00 86.31 98 SER A N 1
ATOM 831 C CA . SER A 1 98 ? 10.963 -10.989 -8.740 1.00 86.31 98 SER A CA 1
ATOM 832 C C . SER A 1 98 ? 9.996 -9.849 -8.405 1.00 86.31 98 SER A C 1
ATOM 834 O O . SER A 1 98 ? 8.814 -9.925 -8.741 1.00 86.31 98 SER A O 1
ATOM 836 N N . THR A 1 99 ? 10.487 -8.784 -7.763 1.00 85.75 99 THR A N 1
ATOM 837 C CA . THR A 1 99 ? 9.684 -7.598 -7.432 1.00 85.75 99 THR A CA 1
ATOM 838 C C . THR A 1 99 ? 9.371 -6.800 -8.690 1.00 85.75 99 THR A C 1
ATOM 840 O O . THR A 1 99 ? 8.241 -6.340 -8.838 1.00 85.75 99 THR A O 1
ATOM 843 N N . MET A 1 100 ? 10.336 -6.682 -9.608 1.00 90.06 100 MET A N 1
ATOM 844 C CA . MET A 1 100 ? 10.135 -6.000 -10.884 1.00 90.06 100 MET A CA 1
ATOM 845 C C . MET A 1 100 ? 9.097 -6.718 -11.746 1.00 90.06 100 MET A C 1
ATOM 847 O O . MET A 1 100 ? 8.136 -6.101 -12.196 1.00 90.06 100 MET A O 1
ATOM 851 N N . ARG A 1 101 ? 9.214 -8.042 -11.894 1.00 89.50 101 ARG A N 1
ATOM 852 C CA . ARG A 1 101 ? 8.247 -8.859 -12.639 1.00 89.50 101 ARG A CA 1
ATOM 853 C C . ARG A 1 101 ? 6.835 -8.741 -12.079 1.00 89.50 101 ARG A C 1
ATOM 855 O O . ARG A 1 101 ? 5.891 -8.550 -12.838 1.00 89.50 101 ARG A O 1
ATOM 862 N N . LEU A 1 102 ? 6.684 -8.834 -10.757 1.00 88.88 102 LEU A N 1
ATOM 863 C CA . LEU A 1 102 ? 5.375 -8.717 -10.115 1.00 88.88 102 LEU A CA 1
ATOM 864 C C . LEU A 1 102 ? 4.771 -7.323 -10.317 1.00 88.88 102 LEU A C 1
ATOM 866 O O . LEU A 1 102 ? 3.569 -7.202 -10.534 1.00 88.88 102 LEU A O 1
ATOM 870 N N . TYR A 1 103 ? 5.600 -6.281 -10.273 1.00 88.50 103 TYR A N 1
ATOM 871 C CA . TYR A 1 103 ? 5.160 -4.914 -10.516 1.00 88.50 103 TYR A CA 1
ATOM 872 C C . TYR A 1 103 ? 4.745 -4.693 -11.970 1.00 88.50 103 TYR A C 1
ATOM 874 O O . TYR A 1 103 ? 3.645 -4.215 -12.209 1.00 88.50 103 TYR A O 1
ATOM 882 N N . VAL A 1 104 ? 5.567 -5.107 -12.936 1.00 88.81 104 VAL A N 1
ATOM 883 C CA . VAL A 1 104 ? 5.253 -5.020 -14.371 1.00 88.81 104 VAL A CA 1
ATOM 884 C C . VAL A 1 104 ? 3.963 -5.765 -14.698 1.00 88.81 104 VAL A C 1
ATOM 886 O O . VAL A 1 104 ? 3.119 -5.216 -15.395 1.00 88.81 104 VAL A O 1
ATOM 889 N N . ASN A 1 105 ? 3.760 -6.968 -14.154 1.00 89.19 105 ASN A N 1
ATOM 890 C CA . ASN A 1 105 ? 2.512 -7.709 -14.353 1.00 89.19 105 ASN A CA 1
ATOM 891 C C . ASN A 1 105 ? 1.299 -6.953 -13.803 1.00 89.19 105 ASN A C 1
ATOM 893 O O . ASN A 1 105 ? 0.276 -6.887 -14.472 1.00 89.19 105 ASN A O 1
ATOM 897 N N . GLN A 1 106 ? 1.423 -6.333 -12.629 1.00 88.06 106 GLN A N 1
ATOM 898 C CA . GLN A 1 106 ? 0.348 -5.509 -12.084 1.00 88.06 106 GLN A CA 1
ATOM 899 C C . GLN A 1 106 ? 0.066 -4.275 -12.954 1.00 88.06 106 GLN A C 1
ATOM 901 O O . GLN A 1 106 ? -1.091 -3.928 -13.149 1.00 88.06 106 GLN A O 1
A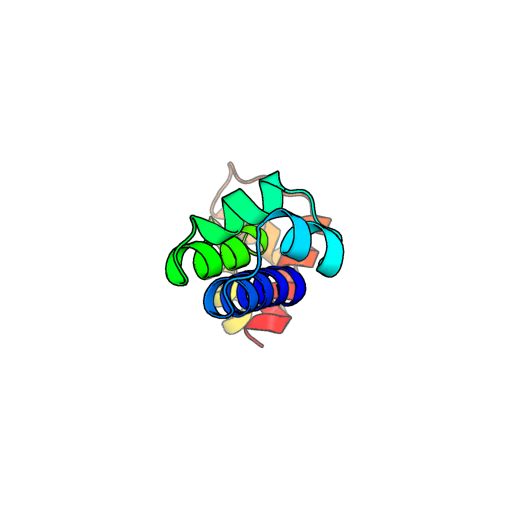TOM 906 N N . ILE A 1 107 ? 1.102 -3.616 -13.484 1.00 88.12 107 ILE A N 1
ATOM 907 C CA . ILE A 1 107 ? 0.926 -2.488 -14.411 1.00 88.12 107 ILE A CA 1
ATOM 908 C C . ILE A 1 107 ? 0.215 -2.943 -15.685 1.00 88.12 107 ILE A C 1
ATOM 910 O O . ILE A 1 107 ? -0.665 -2.240 -16.168 1.00 88.12 107 ILE A O 1
ATOM 914 N N . ARG A 1 108 ? 0.545 -4.131 -16.200 1.00 87.69 108 ARG A N 1
ATOM 915 C CA . ARG A 1 108 ? -0.172 -4.718 -17.334 1.00 87.69 108 ARG A CA 1
ATOM 916 C C . ARG A 1 108 ? -1.643 -4.954 -16.996 1.00 87.69 108 ARG A C 1
ATOM 918 O O . ARG A 1 108 ? -2.477 -4.507 -17.753 1.00 87.69 108 ARG A O 1
ATOM 925 N N . GLU A 1 109 ? -1.966 -5.543 -15.846 1.00 85.75 109 GLU A N 1
ATOM 926 C CA . GLU A 1 109 ? -3.365 -5.730 -15.415 1.00 85.75 109 GLU A CA 1
ATOM 927 C C . GLU A 1 109 ? -4.138 -4.413 -15.203 1.00 85.75 109 GLU A C 1
ATOM 929 O O . GLU A 1 109 ? -5.362 -4.395 -15.308 1.00 85.75 109 GLU A O 1
ATOM 934 N N . GLU A 1 110 ? -3.452 -3.326 -14.839 1.00 83.19 110 GLU A N 1
ATOM 935 C CA . GLU A 1 110 ? -4.077 -2.032 -14.532 1.00 83.19 110 GLU A CA 1
ATOM 936 C C . GLU A 1 110 ? -4.250 -1.137 -15.775 1.00 83.19 110 GLU A C 1
ATOM 938 O O . GLU A 1 110 ? -5.195 -0.350 -15.819 1.00 83.19 110 GLU A O 1
ATOM 943 N N . TYR A 1 111 ? -3.362 -1.239 -16.773 1.00 78.12 111 TYR A N 1
ATOM 944 C CA . TYR A 1 111 ? -3.298 -0.313 -17.917 1.00 78.12 111 TYR A CA 1
ATOM 945 C C . TYR A 1 111 ? -3.404 -0.970 -19.305 1.00 78.12 111 TYR A C 1
ATOM 947 O O . TYR A 1 111 ? -3.498 -0.231 -20.288 1.00 78.12 111 TYR A O 1
ATOM 955 N N . GLN A 1 112 ? -3.366 -2.303 -19.414 1.00 68.00 112 GLN A N 1
ATOM 956 C CA . GLN A 1 112 ? -3.553 -3.059 -20.664 1.00 68.00 112 GLN A CA 1
ATOM 957 C C . GLN A 1 112 ? -4.763 -3.987 -20.555 1.00 68.00 112 GLN A C 1
ATOM 959 O O . GLN A 1 112 ? -5.531 -4.028 -21.541 1.00 68.00 112 GLN A O 1
#

Secondary structure (DSSP, 8-state):
-HHHHHHHHHHHHHHHTT--HHHHHHHHT--HHHHHHHHSS-HHHHHHHHHHHH----TTGGGHHHHHHHHHH-TT--HHHHHHHHHHH-TT----HHHHHHHHHHHHHHH-

Radius of gyration: 20.97 Å; chains: 1; bounding box: 51×22×51 Å

InterPro domains:
  IPR009057 Homedomain-like superfamily [SSF46689] (11-92)
  IPR013196 Helix-turn-helix, type 11 [PF08279] (15-40)
  IPR017894 HTH domain, IS21 transposase-type [PS50531] (6-71)

Sequence (112 aa):
MKKKLMLYLEIQQMKERDFSIQQIAKQLKVSRTTVYNYMEKTPEEAFEWVNSLGSRKKKLDPYKDWIVAWLQEYPHLNASQIQDWLLEKFPDFTVGESTMRLYVNQIREEYQ

Organism: NCBI:txid82803

pLDDT: mean 84.49, std 8.29, range [55.81, 92.69]

Foldseek 3Di:
DPPQLVLLVQLVVVVVVVDDLVVSCVVSVHDSVSSVVSVPDDPVRSVVVVVVVVCPPDLCNVVLVVLLVCCVVPVPDALVNVVVVCCVVPVPDDDDSVSSRVVSVVSVVVRD